Protein AF-A0A9P8XSM2-F1 (afdb_monomer_lite)

Secondary structure (DSSP, 8-state):
--HHHHHHHHHHHHHH-TT-------------PPPTTT-S---TT-----S----TT-EEEETTEEEE--STTTSPPPPPHHHHHHHHHHTSHHHHHHHHHHHHHHHHHHHHHHHHTT-S---SPPPGGG--PPPTT--PPP---

pLDDT: mean 80.89, std 12.92, range [39.47, 97.19]

Foldseek 3Di:
DDDVVVVVVVVVCCVVPVPDPDDDDDDDDDDDADDPVRDHGDWPPDDDDDQADADQVDFDDDVPDTDHPPDPVRGDDHDDPVVNVLVVQCPDPVNVVVVVVVVVVVLVVVQVVCVVVVNPDDSDDDDPVPTDDDDPPDDDDPPDD

Organism: NCBI:txid1682393

Structure (mmCIF, N/CA/C/O backbone):
data_AF-A0A9P8XSM2-F1
#
_entry.id   AF-A0A9P8XSM2-F1
#
loop_
_atom_site.group_PDB
_atom_site.id
_atom_site.type_symbol
_atom_site.label_atom_id
_atom_site.label_alt_id
_atom_site.label_comp_id
_atom_site.label_asym_id
_atom_site.label_entity_id
_atom_site.label_seq_id
_atom_site.pdbx_PDB_ins_code
_atom_site.Cartn_x
_atom_site.Cartn_y
_atom_site.Cartn_z
_atom_site.occupancy
_atom_site.B_iso_or_equiv
_atom_site.auth_seq_id
_atom_site.auth_comp_id
_atom_site.auth_asym_id
_atom_site.auth_atom_id
_atom_site.pdbx_PDB_model_num
ATOM 1 N N . MET A 1 1 ? -9.383 -13.449 -7.318 1.00 62.34 1 MET A N 1
ATOM 2 C CA . MET A 1 1 ? -8.668 -12.153 -7.416 1.00 62.34 1 MET A CA 1
ATOM 3 C C . MET A 1 1 ? -7.732 -12.221 -8.611 1.00 62.34 1 MET A C 1
ATOM 5 O O . MET A 1 1 ? -7.121 -13.263 -8.793 1.00 62.34 1 MET A O 1
ATOM 9 N N . GLY A 1 2 ? -7.645 -11.190 -9.456 1.00 81.50 2 GLY A N 1
ATOM 10 C CA . GLY A 1 2 ? -6.764 -11.252 -10.629 1.00 81.50 2 GLY A CA 1
ATOM 11 C C . GLY A 1 2 ? -6.840 -10.030 -11.542 1.00 81.50 2 GLY A C 1
ATOM 12 O O . GLY A 1 2 ? -7.824 -9.291 -11.524 1.00 81.50 2 GLY A O 1
ATOM 13 N N . LYS A 1 3 ? -5.800 -9.849 -12.367 1.00 84.62 3 LYS A N 1
ATOM 14 C CA . LYS A 1 3 ? -5.546 -8.646 -13.186 1.00 84.62 3 LYS A CA 1
ATOM 15 C C . LYS A 1 3 ? -6.743 -8.246 -14.057 1.00 84.62 3 LYS A C 1
ATOM 17 O O . LYS A 1 3 ? -7.107 -7.075 -14.098 1.00 84.62 3 LYS A O 1
ATOM 22 N N . VAL A 1 4 ? -7.394 -9.227 -14.692 1.00 86.50 4 VAL A N 1
ATOM 23 C CA . VAL A 1 4 ? -8.558 -9.015 -15.575 1.00 86.50 4 VAL A CA 1
ATOM 24 C C . VAL A 1 4 ? -9.768 -8.493 -14.802 1.00 86.50 4 VAL A C 1
ATOM 26 O O . VAL A 1 4 ? -10.387 -7.515 -15.211 1.00 86.50 4 VAL A O 1
ATOM 29 N N . SER A 1 5 ? -10.084 -9.109 -13.660 1.00 89.81 5 SER A N 1
ATOM 30 C CA . SER A 1 5 ? -11.214 -8.691 -12.826 1.00 89.81 5 SER A CA 1
ATOM 31 C C . SER A 1 5 ? -11.005 -7.273 -12.286 1.00 89.81 5 SER A C 1
ATOM 33 O O . SER A 1 5 ? -11.899 -6.440 -12.407 1.00 89.81 5 SER A O 1
ATOM 35 N N . SER A 1 6 ? -9.804 -6.959 -11.786 1.00 88.38 6 SER A N 1
ATOM 36 C CA . SER A 1 6 ? -9.467 -5.613 -11.305 1.0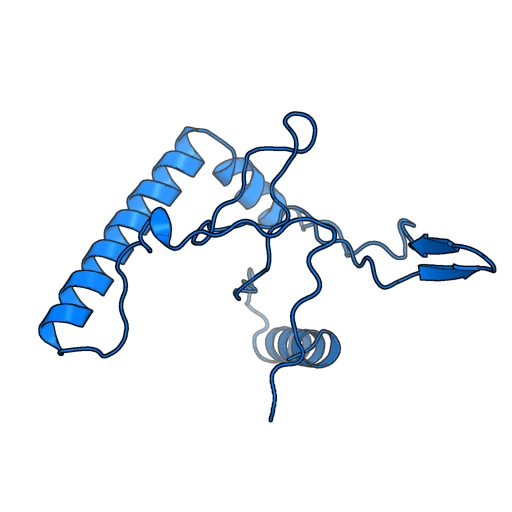0 88.38 6 SER A CA 1
ATOM 37 C C . SER A 1 6 ? -9.545 -4.554 -12.411 1.00 88.38 6 SER A C 1
ATOM 39 O O . SER A 1 6 ? -10.075 -3.467 -12.177 1.00 88.38 6 SER A O 1
ATOM 41 N N . ALA A 1 7 ? -9.070 -4.867 -13.623 1.00 88.75 7 ALA A N 1
ATOM 42 C CA . ALA A 1 7 ? -9.170 -3.971 -14.775 1.00 88.75 7 ALA A CA 1
ATOM 43 C C . ALA A 1 7 ? -10.630 -3.724 -15.192 1.00 88.75 7 ALA A C 1
ATOM 45 O O . ALA A 1 7 ? -11.005 -2.581 -15.452 1.00 88.75 7 ALA A O 1
ATOM 46 N N . GLY A 1 8 ? -11.458 -4.775 -15.195 1.00 92.50 8 GLY A N 1
ATOM 47 C CA . GLY A 1 8 ? -12.895 -4.673 -15.450 1.00 92.50 8 GLY A CA 1
ATOM 48 C C . GLY A 1 8 ? -13.589 -3.749 -14.450 1.00 92.50 8 GLY A C 1
ATOM 49 O O . GLY A 1 8 ? -14.244 -2.791 -14.856 1.00 92.50 8 GLY A O 1
ATOM 50 N N . THR A 1 9 ? -13.363 -3.954 -13.149 1.00 92.19 9 THR A N 1
ATOM 51 C CA . THR A 1 9 ? -13.924 -3.094 -12.094 1.00 92.19 9 THR A CA 1
ATOM 52 C C . THR A 1 9 ? -13.482 -1.638 -12.247 1.00 92.19 9 THR A C 1
ATOM 54 O O . THR A 1 9 ? -14.306 -0.731 -12.149 1.00 92.19 9 THR A O 1
ATOM 57 N N . ALA A 1 10 ? -12.200 -1.387 -12.534 1.00 90.75 10 ALA A N 1
ATOM 58 C CA . ALA A 1 10 ? -11.699 -0.032 -12.758 1.00 90.75 10 ALA A CA 1
ATOM 59 C C . ALA A 1 10 ? -12.350 0.638 -13.984 1.00 90.75 10 ALA A C 1
ATOM 61 O O . ALA A 1 10 ? -12.676 1.826 -13.937 1.00 90.75 10 ALA A O 1
ATOM 62 N N . ALA A 1 11 ? -12.582 -0.116 -15.064 1.00 91.12 11 ALA A N 1
ATOM 63 C CA . ALA A 1 11 ? -13.287 0.378 -16.244 1.00 91.12 11 ALA A CA 1
ATOM 64 C C . ALA A 1 11 ? -14.750 0.727 -15.926 1.00 91.12 11 ALA A C 1
ATOM 66 O O . ALA A 1 11 ? -15.213 1.804 -16.304 1.00 91.12 11 ALA A O 1
ATOM 67 N N . SER A 1 12 ? -15.448 -0.127 -15.172 1.00 94.25 12 SER A N 1
ATOM 68 C CA . SER A 1 12 ? -16.811 0.143 -14.704 1.00 94.25 12 SER A CA 1
ATOM 69 C C . SER A 1 12 ? -16.875 1.382 -13.811 1.00 94.25 12 SER A C 1
ATOM 71 O O . SER A 1 12 ? -17.730 2.234 -14.027 1.00 94.25 12 SER A O 1
ATOM 73 N N . LEU A 1 13 ? -15.944 1.547 -12.864 1.00 93.56 13 LEU A N 1
ATOM 74 C CA . LEU A 1 13 ? -15.875 2.744 -12.015 1.00 93.56 13 LEU A CA 1
ATOM 75 C C . LEU A 1 13 ? -15.677 4.016 -12.841 1.00 93.56 13 LEU A C 1
ATOM 77 O O . LEU A 1 13 ? -16.365 5.010 -12.618 1.00 93.56 13 LEU A O 1
ATOM 81 N N . ARG A 1 14 ? -14.771 3.976 -13.823 1.00 90.12 14 ARG A N 1
ATOM 82 C CA . ARG A 1 14 ? -14.518 5.107 -14.722 1.00 90.12 14 ARG A CA 1
ATOM 83 C C . ARG A 1 14 ? -15.747 5.468 -15.558 1.00 90.12 14 ARG A C 1
ATOM 85 O O . ARG A 1 14 ? -15.941 6.645 -15.837 1.00 90.12 14 ARG A O 1
ATOM 92 N N . HIS A 1 15 ? -16.537 4.479 -15.971 1.00 92.94 15 HIS A N 1
ATOM 93 C CA . HIS A 1 15 ? -17.746 4.697 -16.764 1.00 92.94 15 HIS A CA 1
ATOM 94 C C . HIS A 1 15 ? -18.914 5.227 -15.922 1.00 92.94 15 HIS A C 1
ATOM 96 O O . HIS A 1 15 ? -19.585 6.176 -16.319 1.00 92.94 15 HIS A O 1
ATOM 102 N N . SER A 1 16 ? -19.146 4.632 -14.752 1.00 96.44 16 SER A N 1
ATOM 103 C CA . SER A 1 16 ? -20.286 4.974 -13.897 1.00 96.44 16 SER A CA 1
ATOM 104 C C . SER A 1 16 ? -20.080 6.270 -13.109 1.00 96.44 16 SER A C 1
ATOM 106 O O . SER A 1 16 ? -21.052 6.935 -12.760 1.00 96.44 16 SER A O 1
ATOM 108 N N . TYR A 1 17 ? -18.830 6.654 -12.833 1.00 94.81 17 TYR A N 1
ATOM 109 C CA . TYR A 1 17 ? -18.501 7.819 -12.013 1.00 94.81 17 TYR A CA 1
ATOM 110 C C . TYR A 1 17 ? -17.536 8.762 -12.742 1.00 94.81 17 TYR A C 1
ATOM 112 O O . TYR A 1 17 ? -16.333 8.809 -12.479 1.00 94.81 17 TYR A O 1
ATOM 120 N N . ASN A 1 18 ? -18.093 9.585 -13.631 1.00 90.00 18 ASN A N 1
ATOM 121 C CA . ASN A 1 18 ? -17.337 10.478 -14.522 1.00 90.00 18 ASN A CA 1
ATOM 122 C C . ASN A 1 18 ? -16.550 11.600 -13.814 1.00 90.00 18 ASN A C 1
ATOM 124 O O . ASN A 1 18 ? -15.741 12.275 -14.446 1.00 90.00 18 ASN A O 1
ATOM 128 N N . SER A 1 19 ? -16.778 11.824 -12.516 1.00 92.56 19 SER A N 1
ATOM 129 C CA . SER A 1 19 ? -16.088 12.856 -11.724 1.00 92.56 19 SER A CA 1
ATOM 130 C C . SER A 1 19 ? -15.004 12.304 -10.791 1.00 92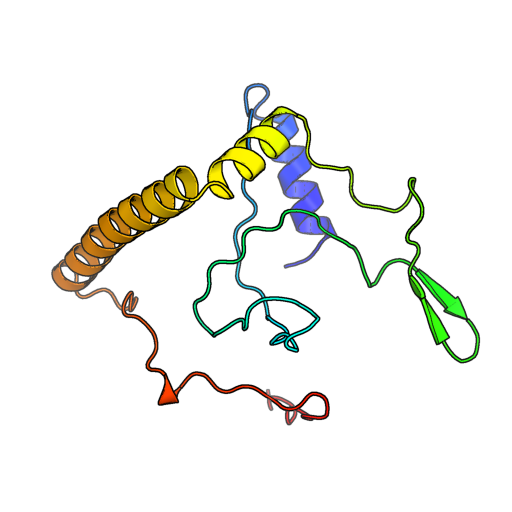.56 19 SER A C 1
ATOM 132 O O . SER A 1 19 ? -14.458 13.060 -9.984 1.00 92.56 19 SER A O 1
ATOM 134 N N . LEU A 1 20 ? -14.671 11.009 -10.877 1.00 89.00 20 LEU A N 1
ATOM 135 C CA . LEU A 1 20 ? -13.547 10.443 -10.128 1.00 89.00 20 LEU A CA 1
ATOM 136 C C . LEU A 1 20 ? -12.221 11.026 -10.628 1.00 89.00 20 LEU A C 1
ATOM 138 O O . LEU A 1 20 ? -11.868 10.893 -11.797 1.00 89.00 20 LEU A O 1
ATOM 142 N N . LYS A 1 21 ? -11.465 11.642 -9.714 1.00 83.12 21 LYS A N 1
ATOM 143 C CA . LYS A 1 21 ? -10.120 12.177 -9.993 1.00 83.12 21 LYS A CA 1
ATOM 144 C C . LYS A 1 21 ? -9.012 11.188 -9.638 1.00 83.12 21 LYS A C 1
ATOM 146 O O . LYS A 1 21 ? -7.983 11.137 -10.302 1.00 83.12 21 LYS A O 1
ATOM 151 N N . VAL A 1 22 ? -9.227 10.397 -8.586 1.00 83.88 22 VAL A N 1
ATOM 152 C CA . VAL A 1 22 ? -8.254 9.441 -8.051 1.00 83.88 22 VAL A CA 1
ATOM 153 C C . VAL A 1 22 ? -8.986 8.179 -7.609 1.00 83.88 22 VAL A C 1
ATOM 155 O O . VAL A 1 22 ? -10.055 8.261 -7.006 1.00 83.88 22 VAL A O 1
ATOM 158 N N . VAL A 1 23 ? -8.393 7.022 -7.898 1.00 86.50 23 VAL A N 1
ATOM 159 C CA . VAL A 1 23 ? -8.821 5.711 -7.401 1.00 86.50 23 VAL A CA 1
ATOM 160 C C . VAL A 1 23 ? -7.597 5.034 -6.797 1.00 86.50 23 VAL A C 1
ATOM 162 O O . VAL A 1 23 ? -6.539 5.006 -7.426 1.00 86.50 23 VAL A O 1
ATOM 165 N N . PHE A 1 24 ? -7.738 4.508 -5.584 1.00 87.38 24 PHE A N 1
ATOM 166 C CA . PHE A 1 24 ? -6.683 3.758 -4.911 1.00 87.38 24 PHE A CA 1
ATOM 167 C C . PHE A 1 24 ? -6.944 2.263 -5.063 1.00 87.38 24 PHE A C 1
ATOM 169 O O . PHE A 1 24 ? -8.037 1.787 -4.761 1.00 87.38 24 PHE A O 1
ATOM 176 N N . LEU A 1 25 ? -5.930 1.529 -5.519 1.00 89.12 25 LEU A N 1
ATOM 177 C CA . LEU A 1 25 ? -5.903 0.076 -5.427 1.00 89.12 25 LEU A CA 1
ATOM 178 C C . LEU A 1 25 ? -5.180 -0.286 -4.131 1.00 89.12 25 LEU A C 1
ATOM 180 O O . LEU A 1 25 ? -3.977 -0.063 -4.023 1.00 89.12 25 LEU A O 1
ATOM 184 N N . ALA A 1 26 ? -5.920 -0.814 -3.162 1.00 90.75 26 ALA A N 1
ATOM 185 C CA . ALA A 1 26 ? -5.377 -1.281 -1.894 1.00 90.75 26 ALA A CA 1
ATOM 186 C C . ALA A 1 26 ? -5.568 -2.795 -1.776 1.00 90.75 26 ALA A C 1
ATOM 188 O O . ALA A 1 26 ? -6.588 -3.344 -2.197 1.00 90.75 26 ALA A O 1
ATOM 189 N N . GLY A 1 27 ? -4.574 -3.459 -1.205 1.00 89.50 27 GLY A N 1
ATOM 190 C CA . GLY A 1 27 ? -4.559 -4.894 -0.981 1.00 89.50 27 GLY A CA 1
ATOM 191 C C . GLY A 1 27 ? -3.290 -5.290 -0.242 1.00 89.50 27 GLY A C 1
ATOM 192 O O . GLY A 1 27 ? -2.440 -4.446 0.035 1.00 89.50 27 GLY A O 1
ATOM 193 N N . VAL A 1 28 ? -3.174 -6.575 0.067 1.00 89.31 28 VAL A N 1
ATOM 194 C CA . VAL A 1 28 ? -1.951 -7.150 0.630 1.00 89.31 28 VAL A CA 1
ATOM 195 C C . VAL A 1 28 ? -0.990 -7.526 -0.496 1.00 89.31 28 VAL A C 1
ATOM 197 O O . VAL A 1 28 ? -1.420 -7.971 -1.563 1.00 89.31 28 VAL A O 1
ATOM 200 N N . CYS A 1 29 ? 0.307 -7.348 -0.267 1.00 85.31 29 CYS A N 1
ATOM 201 C CA . CYS A 1 29 ? 1.359 -7.751 -1.193 1.00 85.31 29 CYS A CA 1
ATOM 202 C C . CYS A 1 29 ? 2.482 -8.471 -0.447 1.00 85.31 29 CYS A C 1
ATOM 204 O O . CYS A 1 29 ? 2.740 -8.174 0.716 1.00 85.31 29 CYS A O 1
ATOM 206 N N . GLY A 1 30 ? 3.157 -9.394 -1.132 1.00 84.88 30 GLY A N 1
ATOM 207 C CA . GLY A 1 30 ? 4.444 -9.909 -0.671 1.00 84.88 30 GLY A CA 1
ATOM 208 C C . GLY A 1 30 ? 5.550 -8.897 -0.965 1.00 84.88 30 GLY A C 1
ATOM 209 O O . GLY A 1 30 ? 5.560 -8.295 -2.041 1.00 84.88 30 GLY A O 1
ATOM 210 N N . GLY A 1 31 ? 6.458 -8.708 -0.011 1.00 81.69 31 GLY A N 1
ATOM 211 C CA . GLY A 1 31 ? 7.688 -7.939 -0.184 1.00 81.69 31 GLY A CA 1
ATOM 212 C C . GLY A 1 31 ? 8.874 -8.873 -0.398 1.00 81.69 31 GLY A C 1
ATOM 213 O O . GLY A 1 31 ? 8.931 -9.949 0.192 1.00 81.69 31 GLY A O 1
ATOM 214 N N . VAL A 1 32 ? 9.817 -8.464 -1.244 1.00 81.31 32 VAL A N 1
ATOM 215 C CA . VAL A 1 32 ? 11.149 -9.075 -1.281 1.00 81.31 32 VAL A CA 1
ATOM 216 C C . VAL A 1 32 ? 12.049 -8.154 -0.459 1.00 81.31 32 VAL A C 1
ATOM 218 O O . VAL A 1 32 ? 12.199 -6.997 -0.863 1.00 81.31 32 VAL A O 1
ATOM 221 N N . PRO A 1 33 ? 12.590 -8.600 0.689 1.00 74.69 33 PRO A N 1
ATOM 222 C CA . PRO A 1 33 ? 13.470 -7.767 1.501 1.00 74.69 33 PRO A CA 1
ATOM 223 C C . PRO A 1 33 ? 14.676 -7.341 0.655 1.00 74.69 33 PRO A C 1
ATOM 225 O O . PRO A 1 33 ? 15.278 -8.152 -0.055 1.00 74.69 33 PRO A O 1
ATOM 228 N N . GLY A 1 34 ? 14.971 -6.041 0.656 1.00 69.94 34 GLY A N 1
ATOM 229 C CA . GLY A 1 34 ? 16.031 -5.473 -0.170 1.00 69.94 34 GLY A CA 1
ATOM 230 C C . GLY A 1 34 ? 17.428 -5.891 0.295 1.00 69.94 34 GLY A C 1
ATOM 231 O O . GLY A 1 34 ? 17.669 -6.098 1.480 1.00 69.94 34 GLY A O 1
ATOM 232 N N . SER A 1 35 ? 18.377 -5.959 -0.642 1.00 66.31 35 SER A N 1
ATOM 233 C CA . SER A 1 35 ? 19.794 -5.786 -0.309 1.00 66.31 35 SER A CA 1
ATOM 234 C C . SER A 1 35 ? 20.085 -4.288 -0.099 1.00 66.31 35 SER A C 1
ATOM 236 O O . SER A 1 35 ? 19.325 -3.456 -0.605 1.00 66.31 35 SER A O 1
ATOM 238 N N . PRO A 1 36 ? 21.196 -3.902 0.559 1.00 59.72 36 PRO A N 1
ATOM 239 C CA . PRO A 1 36 ? 21.565 -2.492 0.759 1.00 59.72 36 PRO A CA 1
ATOM 240 C C . PRO A 1 36 ? 21.619 -1.653 -0.532 1.00 59.72 36 PRO A C 1
ATOM 242 O O . PRO A 1 36 ? 21.521 -0.430 -0.486 1.00 59.72 36 PRO A O 1
ATOM 245 N N . GLU A 1 37 ? 21.764 -2.307 -1.688 1.00 64.50 37 GLU A N 1
ATOM 246 C CA . GLU A 1 37 ? 21.806 -1.685 -3.015 1.00 64.50 37 GLU A CA 1
ATOM 247 C C . GLU A 1 37 ? 20.419 -1.566 -3.679 1.00 64.50 37 GLU A C 1
ATOM 249 O O . GLU A 1 37 ? 20.239 -0.763 -4.594 1.00 64.50 37 GLU A O 1
ATOM 254 N N . ALA A 1 38 ? 19.432 -2.351 -3.230 1.00 68.25 38 ALA A N 1
ATOM 255 C CA . ALA A 1 38 ? 18.111 -2.474 -3.850 1.00 68.25 38 ALA A CA 1
ATOM 256 C C . ALA A 1 38 ? 17.030 -1.588 -3.203 1.00 68.25 38 ALA A C 1
ATOM 258 O O . ALA A 1 38 ? 15.998 -1.330 -3.828 1.00 68.25 38 ALA A O 1
ATOM 259 N N . GLY A 1 39 ? 17.251 -1.101 -1.979 1.00 70.62 39 GLY A N 1
ATOM 260 C CA . GLY A 1 39 ? 16.312 -0.231 -1.271 1.00 70.62 39 GLY A CA 1
ATOM 261 C C . GLY A 1 39 ? 16.274 -0.485 0.238 1.00 70.62 39 GLY A C 1
ATOM 262 O O . GLY A 1 39 ? 17.061 -1.285 0.741 1.00 70.62 39 GLY A O 1
ATOM 263 N N . PRO A 1 40 ? 15.381 0.208 0.968 1.00 75.12 40 PRO A N 1
ATOM 264 C CA . PRO A 1 40 ? 15.156 -0.068 2.381 1.00 75.12 40 PRO A CA 1
ATOM 265 C C . PRO A 1 40 ? 14.633 -1.495 2.579 1.00 75.12 40 PRO A C 1
ATOM 267 O O . PRO A 1 40 ? 13.974 -2.058 1.701 1.00 75.12 40 PRO A O 1
ATOM 270 N N . GLU A 1 41 ? 14.927 -2.061 3.745 1.00 80.69 41 GLU A N 1
ATOM 271 C CA . GLU A 1 41 ? 14.363 -3.338 4.174 1.00 80.69 41 GLU A CA 1
ATOM 272 C C . GLU A 1 41 ? 12.835 -3.219 4.295 1.00 80.69 41 GLU A C 1
ATOM 274 O O . GLU A 1 41 ? 12.322 -2.157 4.653 1.00 80.69 41 GLU A O 1
ATOM 279 N N . ILE A 1 42 ? 12.119 -4.279 3.912 1.00 83.00 42 ILE A N 1
ATOM 280 C CA . ILE A 1 42 ? 10.652 -4.329 3.899 1.00 83.00 42 ILE A CA 1
ATOM 281 C C . ILE A 1 42 ? 10.228 -5.435 4.856 1.00 83.00 42 ILE A C 1
ATOM 283 O O . ILE A 1 42 ? 10.641 -6.583 4.681 1.00 83.00 42 ILE A O 1
ATOM 287 N N . PHE A 1 43 ? 9.376 -5.082 5.808 1.00 81.69 43 PHE A N 1
ATOM 288 C CA . PHE A 1 43 ? 8.916 -5.940 6.894 1.00 81.69 43 PHE A CA 1
ATOM 289 C C . PHE A 1 43 ? 7.419 -6.239 6.799 1.00 81.69 43 PHE A C 1
ATOM 291 O O . PHE A 1 43 ? 6.653 -5.564 6.095 1.00 81.69 43 PHE A O 1
ATOM 298 N N . LEU A 1 44 ? 6.973 -7.281 7.503 1.00 83.38 44 LEU A N 1
ATOM 299 C CA . LEU A 1 44 ? 5.556 -7.613 7.573 1.00 83.38 44 LEU A CA 1
ATOM 300 C C . LEU A 1 44 ? 4.793 -6.504 8.307 1.00 83.38 44 LEU A C 1
ATOM 302 O O . LEU A 1 44 ? 5.031 -6.223 9.474 1.00 83.38 44 LEU A O 1
ATOM 306 N N . GLY A 1 45 ? 3.807 -5.922 7.625 1.00 80.81 45 GLY A N 1
ATOM 307 C CA . GLY A 1 45 ? 3.016 -4.806 8.154 1.00 80.81 45 GLY A CA 1
ATOM 308 C C . GLY A 1 45 ? 3.382 -3.455 7.543 1.00 80.81 45 GLY A C 1
ATOM 309 O O . GLY A 1 45 ? 2.609 -2.505 7.693 1.00 80.81 45 GLY A O 1
ATOM 310 N N . ASP A 1 46 ? 4.474 -3.380 6.778 1.00 85.69 46 ASP A N 1
ATOM 311 C CA . ASP A 1 46 ? 4.828 -2.172 6.040 1.00 85.69 46 ASP A CA 1
ATOM 312 C C . ASP A 1 46 ? 3.773 -1.807 4.990 1.00 85.69 46 ASP A C 1
ATOM 314 O O . ASP A 1 46 ? 3.235 -2.643 4.254 1.00 85.69 46 ASP A O 1
ATOM 318 N N . ILE A 1 47 ? 3.507 -0.504 4.875 1.00 88.50 47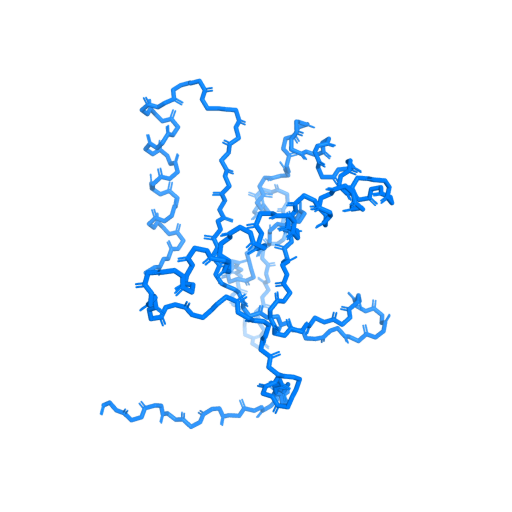 ILE A N 1
ATOM 319 C CA . ILE A 1 47 ? 2.606 0.048 3.863 1.00 88.50 47 ILE A CA 1
ATOM 320 C C . ILE A 1 47 ? 3.432 0.505 2.664 1.00 88.50 47 ILE A C 1
ATOM 322 O O . ILE A 1 47 ? 4.064 1.563 2.676 1.00 88.50 47 ILE A O 1
ATOM 326 N N . VAL A 1 48 ? 3.364 -0.264 1.580 1.00 88.94 48 VAL A N 1
ATOM 327 C CA . VAL A 1 48 ? 4.064 0.063 0.335 1.00 88.94 48 VAL A CA 1
ATOM 328 C C . VAL A 1 48 ? 3.180 0.919 -0.572 1.00 88.94 48 VAL A C 1
ATOM 330 O O . VAL A 1 48 ? 2.095 0.515 -0.990 1.00 88.94 48 VAL A O 1
ATOM 333 N N . ILE A 1 49 ? 3.672 2.106 -0.941 1.00 89.88 49 ILE A N 1
ATOM 334 C CA . ILE A 1 49 ? 3.021 2.985 -1.923 1.00 89.88 49 ILE A CA 1
ATOM 335 C C . ILE A 1 49 ? 3.747 2.854 -3.263 1.00 89.88 49 ILE A C 1
ATOM 337 O O . ILE A 1 49 ? 4.852 3.370 -3.448 1.00 89.88 49 ILE A O 1
ATOM 341 N N . SER A 1 50 ? 3.109 2.187 -4.228 1.00 86.00 50 SER A N 1
ATOM 342 C CA . SER A 1 50 ? 3.691 1.975 -5.555 1.00 86.00 50 SER A CA 1
ATOM 343 C C . SER A 1 50 ? 3.898 3.298 -6.296 1.00 86.00 50 SER A C 1
ATOM 345 O O . SER A 1 50 ? 2.951 4.057 -6.514 1.00 86.00 50 SER A O 1
ATOM 347 N N . GLN A 1 51 ? 5.122 3.547 -6.754 1.00 81.31 51 GLN A N 1
ATOM 348 C CA . GLN A 1 51 ? 5.427 4.689 -7.623 1.00 81.31 51 GLN A CA 1
ATOM 349 C C . GLN A 1 51 ? 5.267 4.339 -9.102 1.00 81.31 51 GLN A C 1
ATOM 351 O O . GLN A 1 51 ? 4.884 5.176 -9.919 1.00 81.31 51 GLN A O 1
ATOM 356 N N . GLN A 1 52 ? 5.598 3.096 -9.436 1.00 77.19 52 GLN A N 1
ATOM 357 C CA . GLN A 1 52 ? 5.475 2.497 -10.752 1.00 77.19 52 GLN A CA 1
ATOM 358 C C . GLN A 1 52 ? 5.075 1.040 -10.555 1.00 77.19 52 GLN A C 1
ATOM 360 O O . GLN A 1 52 ? 5.410 0.431 -9.540 1.00 77.19 52 GLN A O 1
ATOM 365 N N . VAL A 1 53 ? 4.345 0.499 -11.521 1.00 78.12 53 VAL A N 1
ATOM 366 C CA . VAL A 1 53 ? 3.956 -0.908 -11.535 1.00 78.12 53 VAL A CA 1
ATOM 367 C C . VAL A 1 53 ? 4.536 -1.506 -12.804 1.00 78.12 53 VAL A C 1
ATOM 369 O O . VAL A 1 53 ? 4.392 -0.928 -13.880 1.00 78.12 53 VAL A O 1
ATOM 372 N N . VAL A 1 54 ? 5.197 -2.648 -12.674 1.00 75.00 54 VAL A N 1
ATOM 373 C CA . VAL A 1 54 ? 5.781 -3.390 -13.793 1.00 75.00 54 VAL A CA 1
ATOM 374 C C . VAL A 1 54 ? 5.137 -4.767 -13.825 1.00 75.00 54 VAL A C 1
ATOM 376 O O . VAL A 1 54 ? 4.957 -5.404 -12.787 1.00 75.00 54 VAL A O 1
ATOM 379 N N . GLN A 1 55 ? 4.739 -5.220 -15.012 1.00 72.88 55 GLN A N 1
ATOM 380 C CA . GLN A 1 55 ? 4.151 -6.541 -15.180 1.00 72.88 55 GLN A CA 1
ATOM 381 C C . GLN A 1 55 ? 5.238 -7.551 -15.553 1.00 72.88 55 GLN A C 1
ATOM 383 O O . GLN A 1 55 ? 5.483 -7.799 -16.726 1.00 72.88 55 GLN A O 1
ATOM 388 N N . PHE A 1 56 ? 5.838 -8.181 -14.544 1.00 65.94 56 PHE A N 1
ATOM 389 C CA . PHE A 1 56 ? 6.917 -9.157 -14.745 1.00 65.94 56 PHE A CA 1
ATOM 390 C C . PHE A 1 56 ? 6.497 -10.418 -15.514 1.00 65.94 56 PHE A C 1
ATOM 392 O O . PHE A 1 56 ? 7.322 -11.041 -16.159 1.00 65.94 56 PHE A O 1
ATOM 399 N N . GLU A 1 57 ? 5.214 -10.787 -15.495 1.00 64.00 57 GLU A N 1
ATOM 400 C CA . GLU A 1 57 ? 4.698 -11.955 -16.234 1.00 64.00 57 GLU A CA 1
ATOM 401 C C . GLU A 1 57 ? 4.442 -11.670 -17.721 1.00 64.00 57 GLU A C 1
ATOM 403 O O . GLU A 1 57 ? 4.079 -12.569 -18.479 1.00 64.00 57 GLU A O 1
ATOM 408 N N . PHE A 1 58 ? 4.567 -10.413 -18.152 1.00 66.31 58 PHE A N 1
ATOM 409 C CA . PHE A 1 58 ? 4.320 -10.035 -19.534 1.00 66.31 58 PHE A CA 1
ATOM 410 C C . PHE A 1 58 ? 5.637 -10.007 -20.298 1.00 66.31 58 PHE A C 1
ATOM 412 O O . PHE A 1 58 ? 6.436 -9.086 -20.173 1.00 66.31 58 PHE A O 1
ATOM 419 N N . GLY A 1 59 ? 5.876 -11.047 -21.086 1.00 66.56 59 GLY A N 1
ATOM 420 C CA . GLY A 1 59 ? 7.140 -11.232 -21.780 1.00 66.56 59 GLY A CA 1
ATOM 421 C C . GLY A 1 59 ? 7.078 -12.358 -22.796 1.00 66.56 59 GLY A C 1
ATOM 422 O O . GLY A 1 59 ? 6.013 -12.900 -23.094 1.00 66.56 59 GLY A O 1
ATOM 423 N N . ARG A 1 60 ? 8.229 -12.683 -23.374 1.00 73.69 60 ARG A N 1
ATOM 424 C CA . ARG A 1 60 ? 8.391 -13.812 -24.291 1.00 73.69 60 ARG A CA 1
ATOM 425 C C . ARG A 1 60 ? 9.278 -14.851 -23.625 1.00 73.69 60 ARG A C 1
ATOM 427 O O . ARG A 1 60 ? 10.383 -14.535 -23.193 1.00 73.69 60 ARG A O 1
ATOM 434 N N . GLN A 1 61 ? 8.792 -16.087 -23.567 1.00 78.56 61 GLN A N 1
ATOM 435 C CA . GLN A 1 61 ? 9.621 -17.227 -23.201 1.00 78.56 61 GLN A CA 1
ATOM 436 C C . GLN A 1 61 ? 10.481 -17.608 -24.412 1.00 78.56 61 GLN A C 1
ATOM 438 O O . GLN A 1 61 ? 9.942 -17.970 -25.459 1.00 78.56 61 GLN A O 1
ATOM 443 N N . TYR A 1 62 ? 11.801 -17.531 -24.270 1.00 77.62 62 TYR A N 1
ATOM 444 C CA . TYR A 1 62 ? 12.760 -18.085 -25.223 1.00 77.62 62 TYR A CA 1
ATOM 445 C C . TYR A 1 62 ? 13.323 -19.406 -24.680 1.00 77.62 62 TYR A C 1
ATOM 447 O O . TYR A 1 62 ? 13.228 -19.673 -23.475 1.00 77.62 62 TYR A O 1
ATOM 455 N N . PRO A 1 63 ? 13.926 -20.258 -25.528 1.00 78.12 63 PRO A N 1
ATOM 456 C CA . PRO A 1 63 ? 14.666 -21.413 -25.037 1.00 78.12 63 PRO A CA 1
ATOM 457 C C . PRO A 1 63 ? 15.751 -20.958 -24.045 1.00 78.12 63 PRO A C 1
ATOM 459 O O . PRO A 1 63 ? 16.665 -20.219 -24.405 1.00 78.12 63 PRO A O 1
ATOM 462 N N . GLY A 1 64 ? 15.617 -21.363 -22.779 1.00 77.44 64 GLY A N 1
ATOM 463 C CA . GLY A 1 64 ? 16.590 -21.100 -21.713 1.00 77.44 64 GLY A CA 1
ATOM 464 C C . GLY A 1 64 ? 16.383 -19.832 -20.875 1.00 77.44 64 GLY A C 1
ATOM 465 O O . GLY A 1 64 ? 17.061 -19.702 -19.863 1.00 77.44 64 GLY A O 1
ATOM 466 N N . HIS A 1 65 ? 15.472 -18.916 -21.229 1.00 75.38 65 HIS A N 1
ATOM 467 C CA . HIS A 1 65 ? 15.186 -17.741 -20.390 1.00 75.38 65 HIS A CA 1
ATOM 468 C C . HIS A 1 65 ? 13.846 -17.069 -20.724 1.00 75.38 65 HIS A C 1
ATOM 470 O O . HIS A 1 65 ? 13.348 -17.130 -21.850 1.00 75.38 65 HIS A O 1
ATOM 476 N N . PHE A 1 66 ? 13.276 -16.385 -19.734 1.00 75.81 66 PHE A N 1
ATOM 477 C CA . PHE A 1 66 ? 12.143 -15.485 -19.921 1.00 75.81 66 PHE A CA 1
ATOM 478 C C . PHE A 1 66 ? 12.655 -14.060 -20.136 1.00 75.81 66 PHE A C 1
ATOM 480 O O . PHE A 1 66 ? 13.501 -13.585 -19.381 1.00 75.81 66 PHE A O 1
ATOM 487 N N . MET A 1 67 ? 12.133 -13.370 -21.147 1.00 70.69 67 MET A N 1
ATOM 488 C CA . MET A 1 67 ? 12.432 -11.961 -21.389 1.00 70.69 67 MET A CA 1
ATOM 489 C C . MET A 1 67 ? 11.169 -11.135 -21.162 1.00 70.69 67 MET A C 1
ATOM 491 O O . MET A 1 67 ? 10.222 -11.221 -21.953 1.00 70.69 67 MET A O 1
ATOM 495 N N . ALA A 1 68 ? 11.159 -10.333 -20.096 1.00 64.38 68 ALA A N 1
ATOM 496 C CA . ALA A 1 68 ? 10.086 -9.382 -19.834 1.00 64.38 68 ALA A CA 1
ATOM 497 C C . ALA A 1 68 ? 9.998 -8.350 -20.975 1.00 64.38 68 ALA A C 1
ATOM 499 O O . ALA A 1 68 ? 11.002 -7.929 -21.558 1.00 64.38 68 ALA A O 1
ATOM 500 N N . LYS A 1 69 ? 8.773 -8.003 -21.374 1.00 61.06 69 LYS A N 1
ATOM 501 C CA . LYS A 1 69 ? 8.512 -6.973 -22.382 1.00 61.06 69 LYS A CA 1
ATOM 502 C C . LYS A 1 69 ? 8.469 -5.619 -21.678 1.00 61.06 69 LYS A C 1
ATOM 504 O O . LYS A 1 69 ? 7.412 -5.162 -21.261 1.00 61.06 69 LYS A O 1
ATOM 509 N N . ASP A 1 70 ? 9.620 -4.958 -21.621 1.00 56.03 70 ASP A N 1
ATOM 510 C CA . ASP A 1 70 ? 9.792 -3.696 -20.881 1.00 56.03 70 ASP A CA 1
ATOM 511 C C . ASP A 1 70 ? 9.709 -2.450 -21.790 1.00 56.03 70 ASP A C 1
ATOM 513 O O . ASP A 1 70 ? 10.138 -1.351 -21.435 1.00 56.03 70 ASP A O 1
ATOM 517 N N . GLY A 1 71 ? 9.170 -2.607 -23.006 1.00 51.56 71 GLY A N 1
ATOM 518 C CA . GLY A 1 71 ? 9.039 -1.524 -23.982 1.00 51.56 71 GLY A CA 1
ATOM 519 C C . GLY A 1 71 ? 8.077 -0.415 -23.530 1.00 51.56 71 GLY A C 1
ATOM 520 O O . GLY A 1 71 ? 7.144 -0.628 -22.760 1.00 51.56 71 GLY A O 1
ATOM 521 N N . THR A 1 72 ? 8.236 0.795 -24.066 1.00 49.25 72 THR A N 1
ATOM 522 C CA . THR A 1 72 ? 7.359 1.952 -23.778 1.00 49.25 72 THR A CA 1
ATOM 523 C C . THR A 1 72 ? 5.883 1.738 -24.145 1.00 49.25 72 THR A C 1
ATOM 525 O O . THR A 1 72 ? 5.027 2.430 -23.602 1.00 49.25 72 THR A O 1
ATOM 528 N N . ALA A 1 73 ? 5.577 0.783 -25.031 1.00 45.97 73 ALA A N 1
ATOM 529 C CA . ALA A 1 73 ? 4.213 0.356 -25.360 1.00 45.97 73 ALA A CA 1
ATOM 530 C C . ALA A 1 73 ? 3.663 -0.746 -24.429 1.00 45.97 73 ALA A C 1
ATOM 532 O O . ALA A 1 73 ? 2.449 -0.912 -24.344 1.00 45.97 73 ALA A O 1
ATOM 533 N N . ASP A 1 74 ? 4.548 -1.473 -23.738 1.00 47.47 74 ASP A N 1
ATOM 534 C CA . ASP A 1 74 ? 4.234 -2.645 -22.907 1.00 47.47 74 ASP A CA 1
ATOM 535 C C . ASP A 1 74 ? 4.347 -2.343 -21.391 1.00 47.47 74 ASP A C 1
ATOM 537 O O . ASP A 1 74 ? 3.859 -3.103 -20.557 1.00 47.47 74 ASP A O 1
ATOM 541 N N . SER A 1 75 ? 4.940 -1.203 -21.019 1.00 55.00 75 SER A N 1
ATOM 542 C CA . SER A 1 75 ? 4.986 -0.703 -19.641 1.00 55.00 75 SER A CA 1
ATOM 543 C C . SER A 1 75 ? 3.648 -0.086 -19.230 1.00 55.00 75 SER A C 1
ATOM 545 O O . SER A 1 75 ? 3.026 0.679 -19.974 1.00 55.00 75 SER A O 1
ATOM 547 N N . LEU A 1 76 ? 3.194 -0.400 -18.011 1.00 63.09 76 LEU A N 1
ATOM 548 C CA . LEU A 1 76 ? 2.006 0.234 -17.443 1.00 63.09 76 LEU A CA 1
ATOM 549 C C . LEU A 1 76 ? 2.187 1.753 -17.466 1.00 63.09 76 LEU A C 1
ATOM 551 O O . LEU A 1 76 ? 3.255 2.287 -17.154 1.00 63.09 76 LEU A O 1
ATOM 555 N N . ARG A 1 77 ? 1.129 2.452 -17.889 1.00 65.06 77 ARG A N 1
ATOM 556 C CA . ARG A 1 77 ? 1.184 3.887 -18.164 1.00 65.06 77 ARG A CA 1
ATOM 557 C C . ARG A 1 77 ? 1.733 4.630 -16.948 1.00 65.06 77 ARG A C 1
ATOM 559 O O . ARG A 1 77 ? 1.236 4.445 -15.837 1.00 65.06 77 ARG A O 1
ATOM 566 N N . ARG A 1 78 ? 2.724 5.501 -17.172 1.00 69.56 78 ARG A N 1
ATOM 567 C CA . ARG A 1 78 ? 3.284 6.345 -16.107 1.00 69.56 78 ARG A CA 1
ATOM 568 C C . ARG A 1 78 ? 2.164 7.085 -15.363 1.00 69.56 78 ARG A C 1
ATOM 570 O O . ARG A 1 78 ? 1.175 7.474 -16.005 1.00 69.56 78 ARG A O 1
ATOM 577 N N . PRO A 1 79 ? 2.320 7.315 -14.045 1.00 77.06 79 PRO A N 1
ATOM 578 C CA . PRO A 1 79 ? 1.348 8.082 -13.283 1.00 77.06 79 PRO A CA 1
ATOM 579 C C . PRO A 1 79 ? 1.065 9.416 -13.978 1.00 77.06 79 PRO A C 1
ATOM 581 O O . PRO A 1 79 ? 1.975 10.070 -14.491 1.00 77.06 79 PRO A O 1
ATOM 584 N N . ASN A 1 80 ? -0.202 9.831 -14.017 1.00 83.94 80 ASN A N 1
ATOM 585 C CA . ASN A 1 80 ? -0.543 11.143 -14.564 1.00 83.94 80 ASN A CA 1
ATOM 586 C C . ASN A 1 80 ? 0.078 12.265 -13.697 1.00 83.94 80 ASN A C 1
ATOM 588 O O . ASN A 1 80 ? 0.623 12.013 -12.618 1.00 83.94 80 ASN A O 1
ATOM 592 N N . ARG A 1 81 ? 0.014 13.521 -14.157 1.00 84.44 81 ARG A N 1
ATOM 593 C CA . ARG A 1 81 ? 0.632 14.658 -13.449 1.00 84.44 81 ARG A CA 1
ATOM 594 C C . ARG A 1 81 ? 0.096 14.835 -12.026 1.00 84.44 81 ARG A C 1
ATOM 596 O O . ARG A 1 81 ? 0.869 15.157 -11.126 1.00 84.44 81 ARG A O 1
ATOM 603 N N . GLU A 1 82 ? -1.202 14.632 -11.827 1.00 85.69 82 GLU A N 1
ATOM 604 C CA . GLU A 1 82 ? -1.855 14.773 -10.523 1.00 85.69 82 GLU A CA 1
ATOM 605 C C . GLU A 1 82 ? -1.321 13.735 -9.530 1.00 85.69 82 GLU A C 1
ATOM 607 O O . GLU A 1 82 ? -0.821 14.101 -8.467 1.00 85.69 82 GLU A O 1
ATOM 612 N N . ILE A 1 83 ? -1.312 12.458 -9.919 1.00 87.12 83 ILE A N 1
ATOM 613 C CA . ILE A 1 83 ? -0.770 11.358 -9.113 1.00 87.12 83 ILE A CA 1
ATOM 614 C C . ILE A 1 83 ? 0.730 11.558 -8.883 1.00 87.12 83 ILE A C 1
ATOM 616 O O . ILE A 1 83 ? 1.196 11.441 -7.754 1.00 87.12 83 ILE A O 1
ATOM 620 N N . SER A 1 84 ? 1.486 11.938 -9.916 1.00 87.06 84 SER A N 1
ATOM 621 C CA . SER A 1 84 ? 2.925 12.217 -9.795 1.00 87.06 84 SER A CA 1
ATOM 622 C C . SER A 1 84 ? 3.207 13.330 -8.784 1.00 87.06 84 SER A C 1
ATOM 624 O O . SER A 1 84 ? 4.163 13.246 -8.020 1.00 87.06 84 SER A O 1
ATOM 626 N N . THR A 1 85 ? 2.355 14.358 -8.740 1.00 90.31 85 THR A N 1
ATOM 627 C CA . THR A 1 85 ? 2.471 15.471 -7.788 1.00 90.31 85 THR A CA 1
ATOM 628 C C . THR A 1 85 ? 2.142 15.026 -6.362 1.00 90.31 85 THR A C 1
ATOM 630 O O . THR A 1 85 ? 2.821 15.437 -5.422 1.00 90.31 85 THR A O 1
ATOM 633 N N . ILE A 1 86 ? 1.129 14.171 -6.183 1.00 89.88 86 ILE A N 1
ATOM 634 C CA . ILE A 1 86 ? 0.806 13.572 -4.880 1.00 89.88 86 ILE A CA 1
ATOM 635 C C . ILE A 1 86 ? 1.981 12.720 -4.387 1.00 89.88 86 ILE A C 1
ATOM 637 O O . ILE A 1 86 ? 2.441 12.917 -3.265 1.00 89.88 86 ILE A O 1
ATOM 641 N N . LEU A 1 87 ? 2.518 11.841 -5.239 1.00 90.75 87 LEU A N 1
ATOM 642 C CA . LEU A 1 87 ? 3.678 11.008 -4.917 1.00 90.75 87 LEU A CA 1
ATOM 643 C C . LEU A 1 87 ? 4.904 11.861 -4.567 1.00 90.75 87 LEU A C 1
ATOM 645 O O . LEU A 1 87 ? 5.571 11.594 -3.572 1.00 90.75 87 LEU A O 1
ATOM 649 N N . ALA A 1 88 ? 5.179 12.918 -5.336 1.00 91.94 88 ALA A N 1
ATOM 650 C CA . ALA A 1 88 ? 6.281 13.835 -5.054 1.00 91.94 88 ALA A CA 1
ATOM 651 C C . ALA A 1 88 ? 6.131 14.522 -3.688 1.00 91.94 88 ALA A C 1
ATOM 653 O O . ALA A 1 88 ? 7.115 14.662 -2.971 1.00 91.94 88 ALA A O 1
ATOM 654 N N . ARG A 1 89 ? 4.907 14.904 -3.296 1.00 93.31 89 ARG A N 1
ATOM 655 C CA . ARG A 1 89 ? 4.640 15.476 -1.968 1.00 93.31 89 ARG A CA 1
ATOM 656 C C . ARG A 1 89 ? 4.867 14.465 -0.853 1.00 93.31 89 ARG A C 1
ATOM 658 O O . ARG A 1 89 ? 5.528 14.811 0.118 1.00 93.31 89 ARG A O 1
ATOM 665 N N . ILE A 1 90 ? 4.351 13.242 -0.992 1.00 92.50 90 ILE A N 1
ATOM 666 C CA . ILE A 1 90 ? 4.508 12.185 0.022 1.00 92.50 90 ILE A CA 1
ATOM 667 C C . ILE A 1 90 ? 5.988 11.860 0.253 1.00 92.50 90 ILE A C 1
ATOM 669 O O . ILE A 1 90 ? 6.374 11.617 1.385 1.00 92.50 90 ILE A O 1
ATOM 673 N N . LYS A 1 91 ? 6.829 11.932 -0.784 1.00 90.38 91 LYS A N 1
ATOM 674 C CA . LYS A 1 91 ? 8.279 11.703 -0.673 1.00 90.38 91 LYS A CA 1
ATOM 675 C C . LYS A 1 91 ? 9.051 12.770 0.101 1.00 90.38 91 LYS A C 1
ATOM 677 O O . LYS A 1 91 ? 10.193 12.527 0.472 1.00 90.38 91 LYS A O 1
ATOM 682 N N . THR A 1 92 ? 8.491 13.964 0.279 1.00 95.44 92 THR A N 1
ATOM 683 C CA . THR A 1 92 ? 9.154 14.988 1.097 1.00 95.44 92 THR A CA 1
ATOM 684 C C . THR A 1 92 ? 9.093 14.588 2.565 1.00 95.44 92 THR A C 1
ATOM 686 O O . THR A 1 92 ? 8.087 14.031 2.997 1.00 95.44 92 THR A O 1
ATOM 689 N N . GLU A 1 93 ? 10.111 14.939 3.348 1.00 95.06 93 GLU A N 1
ATOM 690 C CA . GLU A 1 93 ? 10.147 14.670 4.792 1.00 95.06 93 GLU A CA 1
ATOM 691 C C . GLU A 1 93 ? 8.872 15.163 5.497 1.00 95.06 93 GLU A C 1
ATOM 693 O O . GLU A 1 93 ? 8.223 14.427 6.240 1.00 95.06 93 GLU A O 1
ATOM 698 N N . HIS A 1 94 ? 8.441 16.391 5.191 1.00 96.88 94 HIS A N 1
ATOM 699 C CA . HIS A 1 94 ? 7.210 16.959 5.736 1.00 96.88 94 HIS A CA 1
ATOM 700 C C . HIS A 1 94 ? 5.949 16.216 5.285 1.00 96.88 94 HIS A C 1
ATOM 702 O O . HIS A 1 94 ? 5.015 16.047 6.073 1.00 96.88 94 HIS A O 1
ATOM 708 N N . GLY A 1 95 ? 5.889 15.800 4.017 1.00 96.19 95 GLY A N 1
ATOM 709 C CA . GLY A 1 95 ? 4.756 15.061 3.472 1.00 96.19 95 GLY A CA 1
ATOM 710 C C . GLY A 1 95 ? 4.620 13.676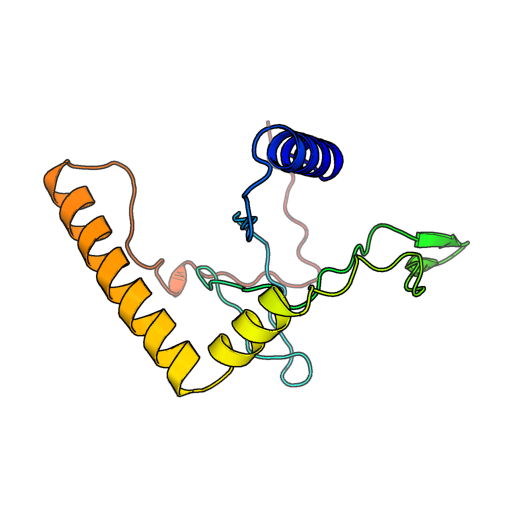 4.093 1.00 96.19 95 GLY A C 1
ATOM 711 O O . GLY A 1 95 ? 3.517 13.324 4.514 1.00 96.19 95 GLY A O 1
ATOM 712 N N . LEU A 1 96 ? 5.732 12.948 4.211 1.00 94.19 96 LEU A N 1
ATOM 713 C CA . LEU A 1 96 ? 5.799 11.642 4.858 1.00 94.19 96 LEU A CA 1
ATOM 714 C C . LEU A 1 96 ? 5.426 11.748 6.339 1.00 94.19 96 LEU A C 1
ATOM 716 O O . LEU A 1 96 ? 4.461 11.123 6.766 1.00 94.19 96 LEU A O 1
ATOM 720 N N . SER A 1 97 ? 6.064 12.662 7.076 1.00 96.56 97 SER A N 1
ATOM 721 C CA . SER A 1 97 ? 5.769 12.900 8.498 1.00 96.56 97 SER A CA 1
ATOM 722 C C . SER A 1 97 ? 4.293 13.229 8.742 1.00 96.56 97 SER A C 1
ATOM 724 O O . SER A 1 97 ? 3.694 12.852 9.751 1.00 96.56 97 SER A O 1
ATOM 726 N N . ARG A 1 98 ? 3.671 13.990 7.831 1.00 97.00 98 ARG A N 1
ATOM 727 C CA . ARG A 1 98 ? 2.245 14.326 7.917 1.00 97.00 98 ARG A CA 1
ATOM 728 C C . ARG A 1 98 ? 1.362 13.117 7.619 1.00 97.00 98 ARG A C 1
ATOM 730 O O . ARG A 1 98 ? 0.336 12.966 8.281 1.00 97.00 98 ARG A O 1
ATOM 737 N N . LEU A 1 99 ? 1.732 12.295 6.638 1.00 95.00 99 LEU A N 1
ATOM 738 C CA . LEU A 1 99 ? 1.028 11.056 6.322 1.00 95.00 99 LEU A CA 1
ATOM 739 C C . LEU A 1 99 ? 1.067 10.102 7.519 1.00 95.00 99 LEU A C 1
ATOM 741 O O . LEU A 1 99 ? 0.008 9.706 7.991 1.00 95.00 99 LEU A O 1
ATOM 745 N N . GLU A 1 100 ? 2.249 9.831 8.067 1.00 94.75 100 GLU A N 1
ATOM 746 C CA . GLU A 1 100 ? 2.450 8.960 9.232 1.00 94.75 100 GLU A CA 1
ATOM 747 C C . GLU A 1 100 ? 1.651 9.435 10.444 1.00 94.75 100 GLU A C 1
ATOM 749 O O . GLU A 1 100 ? 0.908 8.662 11.047 1.00 94.75 100 GLU A O 1
ATOM 754 N N . ARG A 1 101 ? 1.719 10.732 10.770 1.00 97.19 101 ARG A N 1
ATOM 755 C CA . ARG A 1 101 ? 0.976 11.298 11.904 1.00 97.19 101 ARG A CA 1
ATOM 756 C C . ARG A 1 101 ? -0.534 11.127 11.749 1.00 97.19 101 ARG A C 1
ATOM 758 O O . ARG A 1 101 ? -1.218 10.789 12.717 1.00 97.19 101 ARG A O 1
ATOM 765 N N . ASN A 1 102 ? -1.056 11.371 10.548 1.00 96.62 102 ASN A N 1
ATOM 766 C CA . ASN A 1 102 ? -2.480 11.216 10.265 1.00 96.62 102 ASN A CA 1
AT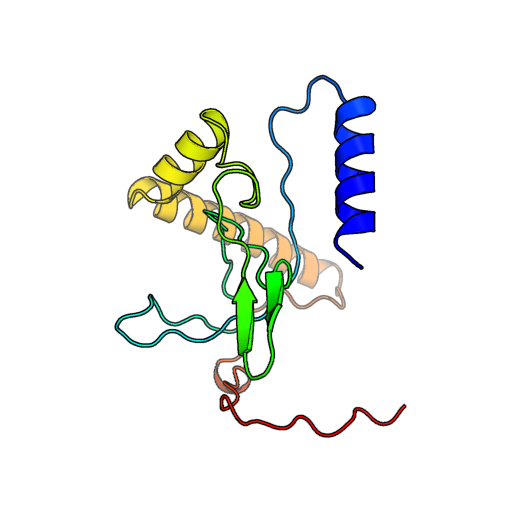OM 767 C C . ASN A 1 102 ? -2.896 9.742 10.318 1.00 96.62 102 ASN A C 1
ATOM 769 O O . ASN A 1 102 ? -3.903 9.424 10.948 1.00 96.62 102 ASN A O 1
ATOM 773 N N . SER A 1 103 ? -2.103 8.851 9.719 1.00 94.44 103 SER A N 1
ATOM 774 C CA . SER A 1 103 ? -2.324 7.404 9.754 1.00 94.44 103 SER A CA 1
ATOM 775 C C . SER A 1 103 ? -2.318 6.875 11.186 1.00 94.44 103 SER A C 1
ATOM 777 O O . SER A 1 103 ? -3.257 6.190 11.578 1.00 94.44 103 SER A O 1
ATOM 779 N N . ALA A 1 104 ? -1.343 7.272 12.008 1.00 94.38 104 ALA A N 1
ATOM 780 C CA . ALA A 1 104 ? -1.275 6.900 13.419 1.00 94.38 104 ALA A CA 1
ATOM 781 C C . ALA A 1 104 ? -2.486 7.416 14.212 1.00 94.38 104 ALA A C 1
ATOM 783 O O . ALA A 1 104 ? -3.010 6.720 15.075 1.00 94.38 104 ALA A O 1
ATOM 784 N N . SER A 1 105 ? -2.965 8.629 13.915 1.00 96.88 105 SER A N 1
ATOM 785 C CA . SER A 1 105 ? -4.184 9.168 14.532 1.00 96.88 105 SER A CA 1
ATOM 786 C C . SER A 1 105 ? -5.414 8.318 14.203 1.00 96.88 105 SER A C 1
ATOM 788 O O . SER A 1 105 ? -6.156 7.929 15.103 1.00 96.88 105 SER A O 1
ATOM 790 N N . ILE A 1 106 ? -5.597 7.970 12.927 1.00 95.69 106 ILE A N 1
ATOM 791 C CA . ILE A 1 106 ? -6.711 7.129 12.472 1.00 95.69 106 ILE A CA 1
ATOM 792 C C . ILE A 1 106 ? -6.606 5.721 13.070 1.00 95.69 106 ILE A C 1
ATOM 794 O O . ILE A 1 106 ? -7.607 5.194 13.550 1.00 95.69 106 ILE A O 1
ATOM 798 N N . LEU A 1 107 ? -5.408 5.133 13.100 1.00 93.19 107 LEU A N 1
ATOM 799 C CA . LEU A 1 107 ? -5.184 3.804 13.665 1.00 93.19 107 LEU A CA 1
ATOM 800 C C . LEU A 1 107 ? -5.561 3.747 15.149 1.00 93.19 107 LEU A C 1
ATOM 802 O O . LEU A 1 107 ? -6.249 2.815 15.552 1.00 93.19 107 LEU A O 1
ATOM 806 N N . ARG A 1 108 ? -5.219 4.772 15.942 1.00 95.00 108 ARG A N 1
ATOM 807 C CA . ARG A 1 108 ? -5.643 4.852 17.353 1.00 95.00 108 ARG A CA 1
ATOM 808 C C . ARG A 1 108 ? -7.162 4.846 17.502 1.00 95.00 108 ARG A C 1
ATOM 810 O O . ARG A 1 108 ? -7.685 4.187 18.395 1.00 95.00 108 ARG A O 1
ATOM 817 N N . VAL A 1 109 ? -7.878 5.549 16.621 1.00 95.31 109 VAL A N 1
ATOM 818 C CA . VAL A 1 109 ? -9.350 5.548 16.621 1.00 95.31 109 VAL A CA 1
ATOM 819 C C . VAL A 1 109 ? -9.896 4.160 16.281 1.00 95.31 109 VAL A C 1
ATOM 821 O O . VAL A 1 109 ? -10.846 3.710 16.918 1.00 95.31 109 VAL A O 1
ATOM 824 N N . LEU A 1 110 ? -9.303 3.467 15.305 1.00 93.62 110 LEU A N 1
ATOM 825 C CA . LEU A 1 110 ? -9.702 2.103 14.943 1.00 93.62 110 LEU A CA 1
ATOM 826 C C . LEU A 1 110 ? -9.442 1.113 16.085 1.00 93.62 110 LEU A C 1
ATOM 828 O O . LEU A 1 110 ? -10.321 0.319 16.406 1.00 93.62 110 LEU A O 1
ATOM 832 N N . GLN A 1 111 ? -8.278 1.202 16.728 1.00 93.50 111 GLN A N 1
ATOM 833 C CA . GLN A 1 111 ? -7.903 0.368 17.870 1.00 93.50 111 GLN A CA 1
ATOM 834 C C . GLN A 1 111 ? -8.847 0.575 19.060 1.00 93.50 111 GLN A C 1
ATOM 836 O O . GLN A 1 111 ? -9.343 -0.404 19.611 1.00 93.50 111 GLN A O 1
ATOM 841 N N . ALA A 1 112 ? -9.156 1.827 19.414 1.00 92.94 112 ALA A N 1
ATOM 842 C CA . ALA A 1 112 ? -10.092 2.134 20.496 1.00 92.94 112 ALA A CA 1
ATOM 843 C C . ALA A 1 112 ? -11.490 1.559 20.215 1.00 92.94 112 ALA A C 1
ATOM 845 O O . ALA A 1 112 ? -12.055 0.853 21.046 1.00 92.94 112 ALA A O 1
ATOM 846 N N . ARG A 1 113 ? -12.015 1.766 19.001 1.00 92.12 113 ARG A N 1
ATOM 847 C CA . ARG A 1 113 ? -13.326 1.225 18.608 1.00 92.12 113 ARG A CA 1
ATOM 848 C C . ARG A 1 113 ? -13.362 -0.295 18.604 1.00 92.12 113 ARG A C 1
ATOM 850 O O . ARG A 1 113 ? -14.367 -0.876 18.991 1.00 92.12 113 ARG A O 1
ATOM 857 N N . ALA A 1 114 ? -12.291 -0.945 18.152 1.00 91.62 114 ALA A N 1
ATOM 858 C CA . ALA A 1 114 ? -12.208 -2.400 18.140 1.00 91.62 114 ALA A CA 1
ATOM 859 C C . ALA A 1 114 ? -12.273 -2.989 19.556 1.00 91.62 114 ALA A C 1
ATOM 861 O O . ALA A 1 114 ? -12.906 -4.025 19.743 1.00 91.62 114 ALA A O 1
ATOM 862 N N . GLN A 1 115 ? -11.674 -2.307 20.538 1.00 88.75 115 GLN A N 1
ATOM 863 C CA . GLN A 1 115 ? -11.765 -2.676 21.951 1.00 88.75 115 GLN A CA 1
ATOM 864 C C . GLN A 1 115 ? -13.178 -2.468 22.509 1.00 88.75 115 GLN A C 1
ATOM 866 O O . GLN A 1 115 ? -13.685 -3.347 23.196 1.00 88.75 115 GLN A O 1
ATOM 871 N N . GLU A 1 116 ? -13.831 -1.349 22.180 1.00 91.06 116 GLU A N 1
ATOM 872 C CA . GLU A 1 116 ? -15.195 -1.040 22.640 1.00 91.06 116 GLU A CA 1
ATOM 873 C C . GLU A 1 116 ? -16.233 -2.081 22.197 1.00 91.06 116 GLU A C 1
ATOM 875 O O . GLU A 1 116 ? -17.158 -2.383 22.946 1.00 91.06 116 GLU A O 1
ATOM 880 N N . VAL A 1 117 ? -16.098 -2.617 20.981 1.00 91.56 117 VAL A N 1
ATOM 881 C CA . VAL A 1 117 ? -17.081 -3.547 20.393 1.00 91.56 117 VAL A CA 1
ATOM 882 C C . VAL A 1 117 ? -16.672 -5.019 20.482 1.00 91.56 117 VAL A C 1
ATOM 884 O O . VAL A 1 117 ? -17.296 -5.847 19.821 1.00 91.56 117 VAL A O 1
ATOM 887 N N . GLU A 1 118 ? -15.610 -5.342 21.233 1.00 84.12 118 GLU A N 1
ATOM 888 C CA . GLU A 1 118 ? -14.991 -6.680 21.274 1.00 84.12 118 GLU A CA 1
ATOM 889 C C . GLU A 1 118 ? -14.806 -7.279 19.865 1.00 84.12 118 GLU A C 1
ATOM 891 O O . GLU A 1 118 ? -15.160 -8.425 19.567 1.00 84.12 118 GLU A O 1
ATOM 896 N N . SER A 1 119 ? -14.280 -6.461 18.948 1.00 86.44 119 SER A N 1
ATOM 897 C CA . SER A 1 119 ? -14.060 -6.872 17.566 1.00 86.44 119 SER A CA 1
ATOM 898 C C . SER A 1 119 ? -13.095 -8.055 17.503 1.00 86.44 119 SER A C 1
ATOM 900 O O . SER A 1 119 ? -12.052 -8.065 18.151 1.00 86.44 119 SER A O 1
ATOM 902 N N . LYS A 1 120 ? -13.390 -9.020 16.627 1.00 86.69 120 LYS A N 1
ATOM 903 C CA . LYS A 1 120 ? -12.461 -10.115 16.295 1.00 86.69 120 LYS A CA 1
ATOM 904 C C . LYS A 1 120 ? -11.240 -9.650 15.490 1.00 86.69 120 LYS A C 1
ATOM 906 O O . LYS A 1 120 ? -10.334 -10.444 15.263 1.00 86.69 120 LYS A O 1
ATOM 911 N N . ILE A 1 121 ? -11.245 -8.409 14.998 1.00 85.44 121 ILE A N 1
ATOM 912 C CA . ILE A 1 121 ? -10.163 -7.849 14.186 1.00 85.44 121 ILE A CA 1
ATOM 913 C C . ILE A 1 121 ? -9.123 -7.215 15.107 1.00 85.44 121 ILE A C 1
ATOM 915 O O . ILE A 1 121 ? -9.430 -6.264 15.827 1.00 85.44 121 ILE A O 1
ATOM 919 N N . ASP A 1 122 ? -7.892 -7.716 15.030 1.00 84.06 122 ASP A N 1
ATOM 920 C CA . ASP A 1 122 ? -6.748 -7.156 15.740 1.00 84.06 122 ASP A CA 1
ATOM 921 C C . ASP A 1 122 ? -6.057 -6.083 14.886 1.00 84.06 122 ASP A C 1
ATOM 923 O O . ASP A 1 122 ? -5.591 -6.356 13.781 1.00 84.06 122 ASP A O 1
ATOM 927 N N . TYR A 1 123 ? -6.018 -4.855 15.403 1.00 86.25 123 TYR A N 1
ATOM 928 C CA . TYR A 1 123 ? -5.342 -3.709 14.783 1.00 86.25 123 TYR A CA 1
ATOM 929 C C . TYR A 1 123 ? -3.997 -3.389 15.451 1.00 86.25 123 TYR A C 1
ATOM 931 O O . TYR A 1 123 ? -3.453 -2.298 15.253 1.00 86.25 123 TYR A O 1
ATOM 939 N N . ARG A 1 124 ? -3.488 -4.273 16.313 1.00 82.44 124 ARG A N 1
ATOM 940 C CA . ARG A 1 124 ? -2.150 -4.136 16.892 1.00 82.44 124 ARG A CA 1
ATOM 941 C C . ARG A 1 124 ? -1.094 -4.494 15.856 1.00 82.44 124 ARG A C 1
ATOM 943 O O . ARG A 1 124 ? -1.340 -5.254 14.923 1.00 82.44 124 ARG A O 1
ATOM 950 N N . GLU A 1 125 ? 0.079 -3.911 16.038 1.00 73.56 125 GLU A N 1
ATOM 951 C CA . GLU A 1 125 ? 1.255 -4.279 15.264 1.00 73.56 125 GLU A CA 1
ATOM 952 C C . GLU A 1 125 ? 1.602 -5.756 15.533 1.00 73.56 125 GLU A C 1
ATOM 954 O O . GLU A 1 125 ? 1.552 -6.181 16.696 1.00 73.56 125 GLU A O 1
ATOM 959 N N . PRO A 1 126 ? 1.910 -6.554 14.495 1.00 74.12 126 PRO A N 1
ATOM 960 C CA . PRO A 1 126 ? 2.440 -7.901 14.677 1.00 74.12 126 PRO A CA 1
ATOM 961 C C . PRO A 1 126 ? 3.708 -7.866 15.536 1.00 74.12 126 PRO A C 1
ATOM 963 O O . PRO A 1 126 ? 4.476 -6.909 15.473 1.00 74.12 126 PRO A O 1
ATOM 966 N N . SER A 1 127 ? 3.962 -8.903 16.338 1.00 73.31 127 SER A N 1
ATOM 967 C CA . SER A 1 127 ? 5.235 -8.959 17.059 1.00 73.31 127 SER A CA 1
ATOM 968 C C . SER A 1 127 ? 6.377 -9.221 16.080 1.00 73.31 127 SER A C 1
ATOM 970 O O . SER A 1 127 ? 6.239 -10.017 15.148 1.00 73.31 127 SER A O 1
ATOM 972 N N . THR A 1 128 ? 7.535 -8.616 16.332 1.00 71.19 128 THR A N 1
ATOM 973 C CA . THR A 1 128 ? 8.750 -8.814 15.529 1.00 71.19 128 THR A CA 1
ATOM 974 C C . THR A 1 128 ? 9.172 -10.284 15.462 1.00 71.19 128 THR A C 1
ATOM 976 O O . THR A 1 128 ? 9.682 -10.731 14.445 1.00 71.19 128 THR A O 1
ATOM 979 N N . ASP A 1 129 ? 8.863 -11.078 16.492 1.00 75.62 129 ASP A N 1
ATOM 980 C CA . ASP A 1 129 ? 9.130 -12.526 16.525 1.00 75.62 129 ASP A CA 1
ATOM 981 C C . ASP A 1 129 ? 8.292 -13.336 15.515 1.00 75.62 129 ASP A C 1
ATOM 983 O O . ASP A 1 129 ? 8.597 -14.495 15.211 1.00 75.62 129 ASP A O 1
ATOM 987 N N . THR A 1 130 ? 7.195 -12.753 15.025 1.00 72.88 130 THR A N 1
ATOM 988 C CA . THR A 1 130 ? 6.323 -13.362 14.011 1.00 72.88 130 THR A CA 1
ATOM 989 C C . THR A 1 130 ? 6.641 -12.898 12.595 1.00 72.88 130 THR A C 1
ATOM 991 O O . THR A 1 130 ? 6.148 -13.513 11.648 1.00 72.88 130 THR A O 1
ATOM 994 N N . ASP A 1 131 ? 7.500 -11.886 12.441 1.00 72.69 131 ASP A N 1
ATOM 995 C CA . ASP A 1 131 ? 7.986 -11.448 11.139 1.00 72.69 131 ASP A CA 1
ATOM 996 C C . ASP A 1 131 ? 9.130 -12.358 10.679 1.00 72.69 131 ASP A C 1
ATOM 998 O O . ASP A 1 131 ? 10.266 -12.293 11.154 1.00 72.69 131 ASP A O 1
ATOM 1002 N N . ARG A 1 132 ? 8.794 -13.302 9.797 1.00 75.75 132 ARG A N 1
ATOM 1003 C CA . ARG A 1 132 ? 9.727 -14.311 9.293 1.00 75.75 132 ARG A CA 1
ATOM 1004 C C . ARG A 1 132 ? 10.051 -14.027 7.840 1.00 75.75 132 ARG A C 1
ATOM 1006 O O . ARG A 1 132 ? 9.204 -14.199 6.964 1.00 75.75 132 ARG A O 1
ATOM 1013 N N . LEU A 1 133 ? 11.311 -13.696 7.583 1.00 75.69 133 LEU A N 1
ATOM 1014 C CA . LEU A 1 133 ? 11.851 -13.673 6.231 1.00 75.69 133 LEU A CA 1
ATOM 1015 C C . LEU A 1 133 ? 12.148 -15.102 5.774 1.00 75.69 133 LEU A C 1
ATOM 1017 O O . LEU A 1 133 ? 12.823 -15.872 6.460 1.00 75.69 133 LEU A O 1
ATOM 1021 N N . PHE A 1 134 ? 11.637 -15.455 4.600 1.00 75.06 134 PHE A N 1
ATOM 1022 C CA . PHE A 1 134 ? 11.920 -16.735 3.964 1.00 75.06 134 PHE A CA 1
ATOM 1023 C C . PHE A 1 134 ? 13.121 -16.600 3.031 1.00 75.06 134 PHE A C 1
ATOM 1025 O O . PHE A 1 134 ? 13.269 -15.596 2.332 1.00 75.06 134 PHE A O 1
ATOM 1032 N N . ALA A 1 135 ? 13.976 -17.624 3.012 1.00 74.19 135 ALA A N 1
ATOM 1033 C CA . ALA A 1 135 ? 15.080 -17.692 2.065 1.00 74.19 135 ALA A CA 1
ATOM 1034 C C . ALA A 1 135 ? 14.550 -17.745 0.620 1.00 74.19 135 ALA A C 1
ATOM 1036 O O . ALA A 1 135 ? 13.452 -18.242 0.368 1.00 74.19 135 ALA A O 1
ATOM 1037 N N . ALA A 1 136 ? 15.325 -17.242 -0.342 1.00 72.75 136 ALA A N 1
ATOM 1038 C CA . ALA A 1 136 ? 14.902 -17.197 -1.746 1.00 72.75 136 ALA A CA 1
ATOM 1039 C C . ALA A 1 136 ? 14.669 -18.594 -2.358 1.00 72.75 136 ALA A C 1
ATOM 1041 O O . ALA A 1 136 ? 13.925 -18.731 -3.325 1.00 72.75 136 ALA A O 1
ATOM 1042 N N . ASP A 1 137 ? 15.292 -19.625 -1.788 1.00 77.00 137 ASP A N 1
ATOM 1043 C CA . ASP A 1 137 ? 15.152 -21.041 -2.133 1.00 77.00 137 ASP A CA 1
ATOM 1044 C C . ASP A 1 137 ? 14.155 -21.786 -1.225 1.00 77.00 137 ASP A C 1
ATOM 1046 O O . ASP A 1 137 ? 14.074 -23.018 -1.259 1.00 77.00 137 ASP A O 1
ATOM 1050 N N . TYR A 1 138 ? 13.381 -21.057 -0.413 1.00 78.44 138 TYR A N 1
ATOM 1051 C CA . TYR A 1 138 ? 12.383 -21.647 0.464 1.00 78.44 138 TYR A CA 1
ATOM 1052 C C . TYR A 1 138 ? 11.276 -22.326 -0.348 1.00 78.44 138 TYR A C 1
ATOM 1054 O O . TYR A 1 138 ? 10.430 -21.682 -0.971 1.00 78.44 138 TYR A O 1
ATOM 1062 N N . ASN A 1 139 ? 11.253 -23.655 -0.292 1.00 74.12 139 ASN A N 1
ATOM 1063 C CA . ASN A 1 139 ? 10.168 -24.459 -0.832 1.00 74.12 139 ASN A CA 1
ATOM 1064 C C . ASN A 1 139 ? 9.073 -24.582 0.229 1.00 74.12 139 ASN A C 1
ATOM 1066 O O . ASN A 1 139 ? 9.191 -25.380 1.162 1.00 74.12 139 ASN A O 1
ATOM 1070 N N . ALA A 1 140 ? 8.008 -23.791 0.093 1.00 69.44 140 ALA A N 1
ATOM 1071 C CA . ALA A 1 140 ? 6.819 -23.975 0.914 1.00 69.44 140 ALA A CA 1
ATOM 1072 C C . ALA A 1 140 ? 6.264 -25.388 0.674 1.00 69.44 140 ALA A C 1
ATOM 1074 O O . ALA A 1 140 ? 6.014 -25.776 -0.471 1.00 69.44 140 ALA A O 1
ATOM 1075 N N . ALA A 1 141 ? 6.090 -26.165 1.746 1.00 62.66 141 ALA A N 1
ATOM 1076 C CA . ALA A 1 141 ? 5.397 -27.443 1.653 1.00 62.66 141 ALA A CA 1
ATOM 1077 C C . ALA A 1 141 ? 3.986 -27.204 1.078 1.00 62.66 141 ALA A C 1
ATOM 1079 O O . ALA A 1 141 ? 3.373 -26.181 1.408 1.00 62.66 141 ALA A O 1
ATOM 1080 N N . PRO A 1 142 ? 3.462 -28.101 0.221 1.00 48.25 142 PRO A N 1
ATOM 1081 C CA . PRO A 1 142 ? 2.095 -27.988 -0.266 1.00 48.25 142 PRO A CA 1
ATOM 1082 C C . PRO A 1 142 ? 1.150 -27.855 0.927 1.00 48.25 142 PRO A C 1
ATOM 1084 O O . PRO A 1 142 ? 1.224 -28.647 1.865 1.00 48.25 142 PRO A O 1
ATOM 1087 N N . ILE A 1 143 ? 0.287 -26.842 0.901 1.00 52.94 143 ILE A N 1
ATOM 1088 C CA . ILE A 1 143 ?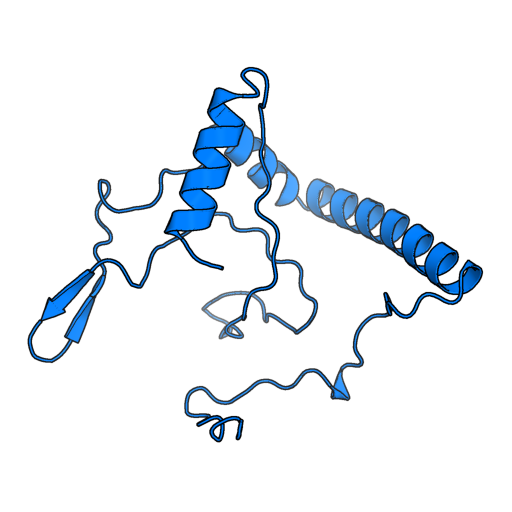 -0.811 -26.742 1.860 1.00 52.94 143 ILE A CA 1
ATOM 1089 C C . ILE A 1 143 ? -1.725 -27.927 1.536 1.00 52.94 143 ILE A C 1
ATOM 1091 O O . ILE A 1 143 ? -2.348 -27.938 0.473 1.00 52.94 143 ILE A O 1
ATOM 1095 N N . GLU A 1 144 ? -1.713 -28.960 2.383 1.00 39.47 144 GLU A N 1
ATOM 1096 C CA . GLU A 1 144 ? -2.647 -30.077 2.245 1.00 39.47 144 GLU A CA 1
ATOM 1097 C C . GLU A 1 144 ? -4.090 -29.543 2.332 1.00 39.47 144 GLU A C 1
ATOM 1099 O O . GLU A 1 144 ? -4.346 -28.621 3.116 1.00 39.47 144 GLU A O 1
ATOM 1104 N N . PRO A 1 145 ? -4.993 -30.048 1.473 1.00 49.00 145 PRO A N 1
ATOM 1105 C CA . PRO A 1 145 ? -6.345 -29.520 1.299 1.00 49.00 145 PRO A CA 1
ATOM 1106 C C . PRO A 1 145 ? -7.245 -29.671 2.530 1.00 49.00 145 PRO A C 1
ATOM 1108 O O . PRO A 1 145 ? -7.090 -30.662 3.278 1.00 49.00 145 PRO A O 1
#

InterPro domains:
  IPR035994 Nucleoside phosphorylase superfamily [G3DSA:3.40.50.1580] (1-135)
  IPR035994 Nucleoside phosphorylase superfamily [SSF53167] (1-105)
  IPR053137 Nucleotide-binding leucine-rich repeat (NLR)-like [PTHR46082] (1-140)

Radius of gyration: 19.55 Å; chains: 1; bounding box: 42×47×48 Å

Sequence (145 aa):
MGKVSSAGTAASLRHSYNSLKVVFLAGVCGGVPGSPEAGPEIFLGDIVISQQVVQFEFGRQYPGHFMAKDGTADSLRRPNREISTILARIKTEHGLSRLERNSASILRVLQARAQEVESKIDYREPSTDTDRLFAADYNAAPIEP